Protein AF-A0A2A2Q620-F1 (afdb_monomer_lite)

Structure (mmCIF, N/CA/C/O backbone):
data_AF-A0A2A2Q620-F1
#
_entry.id   AF-A0A2A2Q620-F1
#
loop_
_atom_site.group_PDB
_atom_site.id
_atom_site.type_symbol
_atom_site.label_atom_id
_atom_site.label_alt_id
_atom_site.label_comp_id
_atom_site.label_asym_id
_atom_site.label_entity_id
_atom_site.label_seq_id
_atom_site.pdbx_PDB_ins_code
_atom_site.Cartn_x
_atom_site.Cartn_y
_atom_site.Cartn_z
_atom_site.occupancy
_atom_site.B_iso_or_equiv
_atom_site.auth_seq_id
_atom_site.auth_comp_id
_atom_site.auth_asym_id
_atom_site.auth_atom_id
_atom_site.pdbx_PDB_model_num
ATOM 1 N N . MET A 1 1 ? 96.507 -43.128 16.486 1.00 41.19 1 MET A N 1
ATOM 2 C CA . MET A 1 1 ? 95.882 -42.501 15.300 1.00 41.19 1 MET A CA 1
ATOM 3 C C . MET A 1 1 ? 94.925 -41.428 15.785 1.00 41.19 1 MET A C 1
ATOM 5 O O . MET A 1 1 ? 94.194 -41.669 16.733 1.00 41.19 1 MET A O 1
ATOM 9 N N . ARG A 1 2 ? 95.041 -40.225 15.224 1.00 40.12 2 ARG A N 1
ATOM 10 C CA . ARG A 1 2 ? 94.436 -38.972 15.691 1.00 40.12 2 ARG A CA 1
ATOM 11 C C . ARG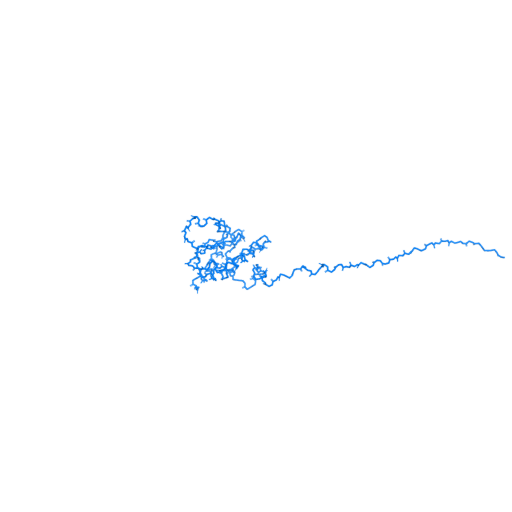 A 1 2 ? 93.235 -38.658 14.799 1.00 40.12 2 ARG A C 1
ATOM 13 O O . ARG A 1 2 ? 93.417 -38.618 13.591 1.00 40.12 2 ARG A O 1
ATOM 20 N N . PHE A 1 3 ? 92.067 -38.401 15.378 1.00 39.31 3 PHE A N 1
ATOM 21 C CA . PHE A 1 3 ? 90.939 -37.775 14.681 1.00 39.31 3 PHE A CA 1
ATOM 22 C C . PHE A 1 3 ? 90.309 -36.709 15.585 1.00 39.31 3 PHE A C 1
ATOM 24 O O . PHE A 1 3 ? 89.979 -37.022 16.730 1.00 39.31 3 PHE A O 1
ATOM 31 N N . PRO A 1 4 ? 90.179 -35.456 15.115 1.00 54.50 4 PRO A N 1
ATOM 32 C CA . PRO A 1 4 ? 89.470 -34.399 15.823 1.00 54.50 4 PRO A CA 1
ATOM 33 C C . PRO A 1 4 ? 88.161 -33.975 15.123 1.00 54.50 4 PRO A C 1
ATOM 35 O O . PRO A 1 4 ? 88.021 -34.172 13.921 1.00 54.50 4 PRO A O 1
ATOM 38 N N . LEU A 1 5 ? 87.321 -33.268 15.904 1.00 43.94 5 LEU A N 1
ATOM 39 C CA . LEU A 1 5 ? 86.307 -32.256 15.522 1.00 43.94 5 LEU A CA 1
ATOM 40 C C . LEU A 1 5 ? 85.113 -32.719 14.653 1.00 43.94 5 LEU A C 1
ATOM 42 O O . LEU A 1 5 ? 85.235 -33.613 13.838 1.00 43.94 5 LEU A O 1
ATOM 46 N N . CYS A 1 6 ? 83.928 -32.104 14.635 1.00 39.78 6 CYS A N 1
ATOM 47 C CA . CYS A 1 6 ? 83.155 -31.158 15.454 1.00 39.78 6 CYS A CA 1
ATOM 48 C C . CYS A 1 6 ? 81.814 -31.011 14.697 1.00 39.78 6 CYS A C 1
ATOM 50 O O . CYS A 1 6 ? 81.850 -30.978 13.472 1.00 39.78 6 CYS A O 1
ATOM 52 N N . TYR A 1 7 ? 80.670 -30.875 15.375 1.00 37.22 7 TYR A N 1
ATOM 53 C CA . TYR A 1 7 ? 79.741 -29.729 15.256 1.00 37.22 7 TYR A CA 1
ATOM 54 C C . TYR A 1 7 ? 78.408 -30.014 15.968 1.00 37.22 7 TYR A C 1
ATOM 56 O O . TYR A 1 7 ? 77.799 -31.069 15.820 1.00 37.22 7 TYR A O 1
ATOM 64 N N . ARG A 1 8 ? 77.970 -29.028 16.755 1.00 50.03 8 ARG A N 1
ATOM 65 C CA . ARG A 1 8 ? 76.681 -28.957 17.456 1.00 50.03 8 ARG A CA 1
ATOM 66 C C . ARG A 1 8 ? 75.646 -28.353 16.506 1.00 50.03 8 ARG A C 1
ATOM 68 O O . ARG A 1 8 ? 75.952 -27.314 15.931 1.00 50.03 8 ARG A O 1
ATOM 75 N N . VAL A 1 9 ? 74.423 -28.888 16.451 1.00 43.22 9 VAL A N 1
ATOM 76 C CA . VAL A 1 9 ? 73.217 -28.107 16.113 1.00 43.22 9 VAL A CA 1
ATOM 77 C C . VAL A 1 9 ? 72.037 -28.599 16.956 1.00 43.22 9 VAL A C 1
ATOM 79 O O . VAL A 1 9 ? 71.775 -29.792 17.070 1.00 43.22 9 VAL A O 1
ATOM 82 N N . LEU A 1 10 ? 71.382 -27.626 17.582 1.00 38.97 10 LEU A N 1
ATOM 83 C CA . LEU A 1 10 ? 70.207 -27.688 18.443 1.00 38.97 10 LEU A CA 1
ATOM 84 C C . LEU A 1 10 ? 68.944 -27.848 17.571 1.00 38.97 10 LEU A C 1
ATOM 86 O O . LEU A 1 10 ? 68.775 -27.072 16.634 1.00 38.97 10 LEU A O 1
ATOM 90 N N . ALA A 1 11 ? 68.049 -28.792 17.875 1.00 40.44 11 ALA A N 1
ATOM 91 C CA . ALA A 1 11 ? 66.739 -28.892 17.222 1.00 40.44 11 ALA A CA 1
ATOM 92 C C . ALA A 1 11 ? 65.625 -28.540 18.219 1.00 40.44 11 ALA A C 1
ATOM 94 O O . ALA A 1 11 ? 65.520 -29.135 19.291 1.00 40.44 11 ALA A O 1
ATOM 95 N N . ALA A 1 12 ? 64.841 -27.524 17.857 1.00 40.66 12 ALA A N 1
ATOM 96 C CA . ALA A 1 12 ? 63.747 -26.956 18.629 1.00 40.66 12 ALA A CA 1
ATOM 97 C C . ALA A 1 12 ? 62.457 -27.785 18.508 1.00 40.66 12 ALA A C 1
ATOM 99 O O . ALA A 1 12 ? 62.148 -28.349 17.460 1.00 40.66 12 ALA A O 1
ATOM 100 N N . VAL A 1 13 ? 61.699 -27.810 19.603 1.00 40.38 13 VAL A N 1
ATOM 101 C CA . VAL A 1 13 ? 60.378 -28.430 19.745 1.00 40.38 13 VAL A CA 1
ATOM 102 C C . VAL A 1 13 ? 59.319 -27.521 19.114 1.00 40.38 13 VAL A C 1
ATOM 104 O O . VAL A 1 13 ? 59.209 -26.359 19.499 1.00 40.38 13 VAL A O 1
ATOM 107 N N . VAL A 1 14 ? 58.504 -28.046 18.196 1.00 42.50 14 VAL A N 1
ATOM 108 C CA . VAL A 1 14 ? 57.271 -27.386 17.734 1.00 42.50 14 VAL A CA 1
ATOM 109 C C . VAL A 1 14 ? 56.082 -28.156 18.296 1.00 42.50 14 VAL A C 1
ATOM 111 O O . VAL A 1 14 ? 55.836 -29.301 17.927 1.00 42.50 14 VAL A O 1
ATOM 114 N N . SER A 1 15 ? 55.370 -27.520 19.226 1.00 40.56 15 SER A N 1
ATOM 115 C CA . SER A 1 15 ? 54.121 -28.010 19.807 1.00 40.56 15 SER A CA 1
ATOM 116 C C . SER A 1 15 ? 52.951 -27.649 18.887 1.00 40.56 15 SER A C 1
ATOM 118 O O . SER A 1 15 ? 52.798 -26.488 18.505 1.00 40.56 15 SER A O 1
ATOM 120 N N . ALA A 1 16 ? 52.137 -28.636 18.514 1.00 45.44 16 ALA A N 1
ATOM 121 C CA . ALA A 1 16 ? 50.938 -28.442 17.708 1.00 45.44 16 ALA A CA 1
ATOM 122 C C . ALA A 1 16 ? 49.789 -27.930 18.593 1.00 45.44 16 ALA A C 1
ATOM 124 O O . ALA A 1 16 ? 49.224 -28.678 19.389 1.00 45.44 16 ALA A O 1
ATOM 125 N N . ALA A 1 17 ? 49.433 -26.653 18.452 1.00 44.81 17 ALA A N 1
ATOM 126 C CA . ALA A 1 17 ? 48.208 -26.104 19.022 1.00 44.81 17 ALA A CA 1
ATOM 127 C C . ALA A 1 17 ? 47.030 -26.424 18.088 1.00 44.81 17 ALA A C 1
ATOM 129 O O . ALA A 1 17 ? 46.954 -25.920 16.967 1.00 44.81 17 ALA A O 1
ATOM 130 N N . ALA A 1 18 ? 46.114 -27.275 18.549 1.00 46.22 18 ALA A N 1
ATOM 131 C CA . ALA A 1 18 ? 44.837 -27.508 17.891 1.00 46.22 18 ALA A CA 1
ATOM 132 C C . ALA A 1 18 ? 43.989 -26.226 17.957 1.00 46.22 18 ALA A C 1
ATOM 134 O O . ALA A 1 18 ? 43.593 -25.780 19.034 1.00 46.22 18 ALA A O 1
ATOM 135 N N . PHE A 1 19 ? 43.723 -25.624 16.799 1.00 44.28 19 PHE A N 1
ATOM 136 C CA . PHE A 1 19 ? 42.745 -24.551 16.659 1.00 44.28 19 PHE A CA 1
ATOM 137 C C . PHE A 1 19 ? 41.343 -25.136 16.876 1.00 44.28 19 PHE A C 1
ATOM 139 O O . PHE A 1 19 ? 40.822 -25.860 16.028 1.00 44.28 19 PHE A O 1
ATOM 146 N N . ASN A 1 20 ? 40.729 -24.825 18.017 1.00 38.69 20 ASN A N 1
ATOM 147 C CA . ASN A 1 20 ? 39.300 -25.033 18.226 1.00 38.69 20 ASN A CA 1
ATOM 148 C C . ASN A 1 20 ? 38.541 -24.060 17.315 1.00 38.69 20 ASN A C 1
ATOM 150 O O . ASN A 1 20 ? 38.455 -22.869 17.602 1.00 38.69 20 ASN A O 1
ATOM 154 N N . PHE A 1 21 ? 38.035 -24.562 16.189 1.00 43.56 21 PHE A N 1
ATOM 155 C CA . PHE A 1 21 ? 37.166 -23.804 15.297 1.00 43.56 21 PHE A CA 1
ATOM 156 C C . PHE A 1 21 ? 35.779 -23.718 15.945 1.00 43.56 21 PHE A C 1
ATOM 158 O O . PHE A 1 21 ? 35.039 -24.701 16.000 1.00 43.56 21 PHE A O 1
ATOM 165 N N . SER A 1 22 ? 35.473 -22.553 16.507 1.00 47.22 22 SER A N 1
ATOM 166 C CA . SER A 1 22 ? 34.224 -22.225 17.188 1.00 47.22 22 SER A CA 1
ATOM 167 C C . SER A 1 22 ? 33.002 -22.604 16.344 1.00 47.22 22 SER A C 1
ATOM 169 O O . SER A 1 22 ? 32.889 -22.239 15.174 1.00 47.22 22 SER A O 1
ATOM 171 N N . SER A 1 23 ? 32.045 -23.298 16.956 1.00 48.38 23 SER A N 1
ATOM 172 C CA . SER A 1 23 ? 30.754 -23.717 16.389 1.00 48.38 23 SER A CA 1
ATOM 173 C C . SER A 1 23 ? 29.763 -22.563 16.141 1.00 48.38 23 SER A C 1
ATOM 175 O O . SER A 1 23 ? 28.567 -22.791 15.967 1.00 48.38 23 SER A O 1
ATOM 177 N N . GLU A 1 24 ? 30.236 -21.320 16.073 1.00 46.75 24 GLU A N 1
ATOM 178 C CA . GLU A 1 24 ? 29.400 -20.116 15.967 1.00 46.75 24 GLU A CA 1
ATOM 179 C C . GLU A 1 24 ? 28.986 -19.771 14.523 1.00 46.75 24 GLU A C 1
ATOM 181 O O . GLU A 1 24 ? 28.164 -18.889 14.298 1.00 46.75 24 GLU A O 1
ATOM 186 N N . LEU A 1 25 ? 29.462 -20.518 13.522 1.00 44.41 25 LEU A N 1
ATOM 187 C CA . LEU A 1 25 ? 29.195 -20.259 12.098 1.00 44.41 25 LEU A CA 1
ATOM 188 C C . LEU A 1 25 ? 27.922 -20.921 11.528 1.00 44.41 25 LEU A C 1
ATOM 190 O O . LEU A 1 25 ? 27.755 -20.980 10.312 1.00 44.41 25 LEU A O 1
ATOM 194 N N . ARG A 1 26 ? 27.001 -21.423 12.365 1.00 45.94 26 ARG A N 1
ATOM 195 C CA . ARG A 1 26 ? 25.749 -22.070 11.895 1.00 45.94 26 ARG A CA 1
ATOM 196 C C . ARG A 1 26 ? 24.439 -21.464 12.403 1.00 45.94 26 ARG A C 1
ATOM 198 O O . ARG A 1 26 ? 23.379 -21.997 12.087 1.00 45.94 26 ARG A O 1
ATOM 205 N N . ALA A 1 27 ? 24.483 -20.355 13.138 1.00 40.44 27 ALA A N 1
ATOM 206 C CA . ALA A 1 27 ? 23.277 -19.685 13.640 1.00 40.44 27 ALA A CA 1
ATOM 207 C C . ALA A 1 27 ? 22.811 -18.498 12.776 1.00 40.44 27 ALA A C 1
ATOM 209 O O . ALA A 1 27 ? 21.861 -17.811 13.142 1.00 40.44 27 ALA A O 1
ATOM 210 N N . ALA A 1 28 ? 23.448 -18.254 11.629 1.00 47.31 28 ALA A N 1
ATOM 211 C CA . ALA A 1 28 ? 22.929 -17.314 10.650 1.00 47.31 28 ALA A CA 1
ATOM 212 C C . ALA A 1 28 ? 21.893 -18.018 9.755 1.00 47.31 28 ALA A C 1
ATOM 214 O O . ALA A 1 28 ? 22.213 -18.932 8.999 1.00 47.31 28 ALA A O 1
ATOM 215 N N . ASP A 1 29 ? 20.660 -17.521 9.841 1.00 48.72 29 ASP A N 1
ATOM 216 C CA . ASP A 1 29 ? 19.744 -17.388 8.705 1.00 48.72 29 ASP A CA 1
ATOM 217 C C . ASP A 1 29 ? 18.727 -18.503 8.399 1.00 48.72 29 ASP A C 1
ATOM 219 O O . ASP A 1 29 ? 18.403 -18.793 7.250 1.00 48.72 29 ASP A O 1
ATOM 223 N N . ARG A 1 30 ? 18.100 -19.081 9.431 1.00 50.56 30 ARG A N 1
ATOM 224 C CA . ARG A 1 30 ? 16.741 -19.627 9.257 1.00 50.56 30 ARG A CA 1
ATOM 225 C C . ARG A 1 30 ? 15.733 -18.681 9.885 1.00 50.56 30 ARG A C 1
ATOM 227 O O . ARG A 1 30 ? 15.461 -18.764 11.082 1.00 50.56 30 ARG A O 1
ATOM 234 N N . ALA A 1 31 ? 15.172 -17.787 9.072 1.00 56.81 31 ALA A N 1
ATOM 235 C CA . ALA A 1 31 ? 13.970 -17.057 9.451 1.00 56.81 31 ALA A CA 1
ATOM 236 C C . ALA A 1 31 ? 12.907 -18.058 9.934 1.00 56.81 31 ALA A C 1
ATOM 238 O O . ALA A 1 31 ? 12.683 -19.099 9.312 1.00 56.81 31 ALA A O 1
ATOM 239 N N . THR A 1 32 ? 12.258 -17.766 11.061 1.00 62.75 32 THR A N 1
ATOM 240 C CA . THR A 1 32 ? 11.151 -18.601 11.536 1.00 62.75 32 THR A CA 1
ATOM 241 C C . THR A 1 32 ? 10.026 -18.602 10.490 1.00 62.75 32 THR A C 1
ATOM 243 O O . THR A 1 32 ? 9.848 -17.597 9.795 1.00 62.75 32 THR A O 1
ATOM 246 N N . PRO A 1 33 ? 9.214 -19.671 10.376 1.00 67.62 33 PRO A N 1
ATOM 247 C CA . PRO A 1 33 ? 8.112 -19.717 9.408 1.00 67.62 33 PRO A CA 1
ATOM 248 C C . PRO A 1 33 ? 7.163 -18.508 9.508 1.00 67.62 33 PRO A C 1
ATOM 250 O O . PRO A 1 33 ? 6.680 -17.997 8.500 1.00 67.62 33 PRO A O 1
ATOM 253 N N . ALA A 1 34 ? 6.956 -17.992 10.724 1.00 65.62 34 ALA A N 1
ATOM 254 C CA . ALA A 1 34 ? 6.166 -16.789 10.973 1.00 65.62 34 ALA A CA 1
ATOM 255 C C . ALA A 1 34 ? 6.825 -15.501 10.438 1.00 65.62 34 ALA A C 1
ATOM 257 O O . ALA A 1 34 ? 6.126 -14.619 9.945 1.00 65.62 34 ALA A O 1
ATOM 258 N N . ALA A 1 35 ? 8.156 -15.382 10.505 1.00 67.75 35 ALA A N 1
ATOM 259 C CA . ALA A 1 35 ? 8.882 -14.254 9.924 1.00 67.75 35 ALA A CA 1
ATOM 260 C C . ALA A 1 35 ? 8.914 -14.327 8.389 1.00 67.75 35 ALA A C 1
ATOM 262 O O . ALA A 1 35 ? 8.763 -13.297 7.733 1.00 67.75 35 ALA A O 1
ATOM 263 N N . ALA A 1 36 ? 9.038 -15.536 7.833 1.00 79.69 36 ALA A N 1
ATOM 264 C CA . ALA A 1 36 ? 9.038 -15.774 6.392 1.00 79.69 36 ALA A CA 1
ATOM 265 C C . ALA A 1 36 ? 7.697 -15.411 5.729 1.00 79.69 36 ALA A C 1
ATOM 267 O O . ALA A 1 36 ? 7.694 -14.909 4.610 1.00 79.69 36 ALA A O 1
ATOM 268 N N . ARG A 1 37 ? 6.565 -15.584 6.430 1.00 88.62 37 ARG A N 1
ATOM 269 C CA . ARG A 1 37 ? 5.223 -15.252 5.909 1.00 88.62 37 ARG A CA 1
ATOM 270 C C . ARG A 1 37 ? 5.098 -13.812 5.399 1.00 88.62 37 ARG A C 1
ATOM 272 O O . ARG A 1 37 ? 4.398 -13.565 4.424 1.00 88.62 37 ARG A O 1
ATOM 279 N N . PHE A 1 38 ? 5.734 -12.861 6.080 1.00 94.38 38 PHE A N 1
ATOM 280 C CA . PHE A 1 38 ? 5.607 -11.436 5.758 1.00 94.38 38 PHE A CA 1
ATOM 281 C C . PHE A 1 38 ? 6.777 -10.888 4.944 1.00 94.38 38 PHE A C 1
ATOM 283 O O . PHE A 1 38 ? 6.764 -9.703 4.606 1.00 94.38 38 PHE A O 1
ATOM 290 N N . ALA A 1 39 ? 7.763 -11.730 4.628 1.00 95.19 39 ALA A N 1
ATOM 291 C CA . ALA A 1 39 ? 8.880 -11.353 3.781 1.00 95.19 39 ALA A CA 1
ATOM 292 C C . ALA A 1 39 ? 8.393 -11.026 2.362 1.00 95.19 39 ALA A C 1
ATOM 294 O O . ALA A 1 39 ? 7.434 -11.614 1.856 1.00 95.19 39 ALA A O 1
ATOM 295 N N . LEU A 1 40 ? 9.062 -10.072 1.716 1.00 95.00 40 LEU A N 1
ATOM 296 C CA . LEU A 1 40 ? 8.850 -9.824 0.297 1.00 95.00 40 LEU A CA 1
ATOM 297 C C . LEU A 1 40 ? 9.385 -11.031 -0.503 1.00 95.00 40 LEU A C 1
ATOM 299 O O . LEU A 1 40 ? 10.490 -11.491 -0.208 1.00 95.00 40 LEU A O 1
ATOM 303 N N . PRO A 1 41 ? 8.655 -11.552 -1.505 1.00 93.81 41 PRO A N 1
ATOM 304 C CA . PRO A 1 41 ? 9.146 -12.669 -2.304 1.00 93.81 41 PRO A CA 1
ATOM 305 C C . PRO A 1 41 ? 10.453 -12.333 -3.041 1.00 93.81 41 PRO A C 1
ATOM 307 O O . PRO A 1 41 ? 10.587 -11.281 -3.680 1.00 93.81 41 PRO A O 1
ATOM 310 N N . ALA A 1 42 ? 11.413 -13.259 -2.968 1.00 93.00 42 ALA A N 1
ATOM 311 C CA . ALA A 1 42 ? 12.757 -13.075 -3.515 1.00 93.00 42 ALA A CA 1
ATOM 312 C C . ALA A 1 42 ? 12.768 -12.924 -5.045 1.00 93.00 42 ALA A C 1
ATOM 314 O O . ALA A 1 42 ? 13.592 -12.189 -5.584 1.00 93.00 42 ALA A O 1
ATOM 315 N N . THR A 1 43 ? 11.836 -13.581 -5.738 1.00 94.00 43 THR A N 1
ATOM 316 C CA . THR A 1 43 ? 11.703 -13.549 -7.198 1.00 94.00 43 THR A CA 1
ATOM 317 C C . THR A 1 43 ? 10.307 -13.091 -7.610 1.00 94.00 43 THR A C 1
ATOM 319 O O . THR A 1 43 ? 9.391 -13.007 -6.792 1.00 94.00 43 THR A O 1
ATOM 322 N N . ASP A 1 44 ? 10.157 -12.760 -8.891 1.00 94.75 44 ASP A N 1
ATOM 323 C CA . ASP A 1 44 ? 8.876 -12.390 -9.505 1.00 94.75 44 ASP A CA 1
ATOM 324 C C . ASP A 1 44 ? 8.009 -13.604 -9.874 1.00 94.75 44 ASP A C 1
ATOM 326 O O . ASP A 1 44 ? 6.878 -13.443 -10.338 1.00 94.75 44 ASP A O 1
ATOM 330 N N . GLU A 1 45 ? 8.539 -14.814 -9.701 1.00 94.00 45 GLU A N 1
ATOM 331 C CA . GLU A 1 45 ? 7.907 -16.048 -10.149 1.00 94.00 45 GLU A CA 1
ATOM 332 C C . GLU A 1 45 ? 6.574 -16.281 -9.430 1.00 94.00 45 GLU A C 1
ATOM 334 O O . GLU A 1 45 ? 6.488 -16.257 -8.203 1.00 94.00 45 GLU A O 1
ATOM 339 N N . GLY A 1 46 ? 5.511 -16.472 -10.214 1.00 94.44 46 GLY A N 1
ATOM 340 C CA . GLY A 1 46 ? 4.158 -16.685 -9.699 1.00 94.44 46 GLY A CA 1
ATOM 341 C C . GLY A 1 46 ? 3.503 -15.455 -9.058 1.00 94.44 46 GLY A C 1
ATOM 342 O O . GLY A 1 46 ? 2.377 -15.565 -8.570 1.00 94.44 46 GLY A O 1
ATOM 343 N N . LEU A 1 47 ? 4.154 -14.285 -9.060 1.00 96.38 47 LEU A N 1
ATOM 344 C CA . LEU A 1 47 ? 3.579 -13.072 -8.482 1.00 96.38 47 LEU A CA 1
ATOM 345 C C . LEU A 1 47 ? 2.593 -12.386 -9.437 1.00 96.38 47 LEU A C 1
ATOM 347 O O . LEU A 1 47 ? 2.876 -12.269 -10.631 1.00 96.38 47 LEU A O 1
ATOM 351 N N . PRO A 1 48 ? 1.460 -11.868 -8.925 1.00 96.94 48 PRO A N 1
ATOM 352 C CA . PRO A 1 48 ? 0.489 -11.156 -9.741 1.00 96.94 48 PRO A CA 1
ATOM 353 C C . PRO A 1 48 ? 1.038 -9.817 -10.250 1.00 96.94 48 PRO A C 1
ATOM 355 O O . PRO A 1 48 ? 1.945 -9.217 -9.666 1.00 96.94 48 PRO A O 1
ATOM 358 N N . GLY A 1 49 ? 0.410 -9.317 -11.314 1.00 97.44 49 GLY A N 1
ATOM 359 C CA . GLY A 1 49 ? 0.735 -8.020 -11.900 1.00 97.44 49 GLY A CA 1
ATOM 360 C C . GLY A 1 49 ? 2.071 -7.994 -12.640 1.00 97.44 49 GLY A C 1
ATOM 361 O O . GLY A 1 49 ? 2.772 -8.998 -12.755 1.00 97.44 49 GLY A O 1
ATOM 362 N N . ALA A 1 50 ? 2.408 -6.819 -13.159 1.00 97.94 50 ALA A N 1
ATOM 363 C CA . ALA A 1 50 ? 3.625 -6.571 -13.927 1.00 97.94 50 ALA A CA 1
ATOM 364 C C . ALA A 1 50 ? 4.369 -5.337 -13.402 1.00 97.94 50 ALA A C 1
ATOM 366 O O . ALA A 1 50 ? 3.826 -4.564 -12.615 1.00 97.94 50 ALA A O 1
ATOM 367 N N . GLY A 1 51 ? 5.612 -5.143 -13.836 1.00 96.88 51 GLY A N 1
ATOM 368 C CA . GLY A 1 51 ? 6.418 -3.999 -13.419 1.00 96.88 51 GLY A CA 1
ATOM 369 C C . GLY A 1 51 ? 7.119 -4.192 -12.070 1.00 96.88 51 GLY A C 1
ATOM 370 O O . GLY A 1 51 ? 7.234 -5.320 -11.578 1.00 96.88 51 GLY A O 1
ATOM 371 N N . PRO A 1 52 ? 7.641 -3.105 -11.490 1.00 97.06 52 PRO A N 1
ATOM 372 C CA . PRO A 1 52 ? 8.651 -3.172 -10.450 1.00 97.06 52 PRO A CA 1
ATOM 373 C C . PRO A 1 52 ? 8.093 -3.576 -9.085 1.00 97.06 52 PRO A C 1
ATOM 375 O O . PRO A 1 52 ? 6.987 -3.209 -8.678 1.00 97.06 52 PRO A O 1
ATOM 378 N N . LEU A 1 53 ? 8.937 -4.290 -8.346 1.00 96.56 53 LEU A N 1
ATOM 379 C CA . LEU A 1 53 ? 8.845 -4.495 -6.906 1.00 96.56 53 LEU A CA 1
ATOM 380 C C . LEU A 1 53 ? 10.155 -4.005 -6.308 1.00 96.56 53 LEU A C 1
ATOM 382 O O . LEU A 1 53 ? 11.218 -4.526 -6.653 1.00 96.56 53 LEU A O 1
ATOM 386 N N . ARG A 1 54 ? 10.093 -3.023 -5.407 1.00 96.00 54 ARG A N 1
ATOM 387 C CA . ARG A 1 54 ? 11.297 -2.568 -4.712 1.00 96.00 54 ARG A CA 1
ATOM 388 C C . ARG A 1 54 ? 11.864 -3.714 -3.886 1.00 96.00 54 ARG A C 1
ATOM 390 O O . ARG A 1 54 ? 11.146 -4.344 -3.122 1.00 96.00 54 ARG A O 1
ATOM 397 N N . ARG A 1 55 ? 13.162 -3.980 -4.024 1.00 95.88 55 ARG A N 1
ATOM 398 C CA . ARG A 1 55 ? 13.879 -5.006 -3.242 1.00 95.88 55 ARG A CA 1
ATOM 399 C C . ARG A 1 55 ? 15.058 -4.442 -2.458 1.00 95.88 55 ARG A C 1
ATOM 401 O O . ARG A 1 55 ? 15.913 -5.186 -1.998 1.00 95.88 55 ARG A O 1
ATOM 408 N N . TYR A 1 56 ? 15.097 -3.130 -2.259 1.00 97.25 56 TYR A N 1
ATOM 409 C CA . TYR A 1 56 ? 16.100 -2.516 -1.396 1.00 97.25 56 TYR A CA 1
ATOM 410 C C . TYR A 1 56 ? 15.971 -3.035 0.039 1.00 97.25 56 TYR A C 1
ATOM 412 O O . TYR A 1 56 ? 14.857 -3.210 0.537 1.00 97.25 56 TYR A O 1
ATOM 420 N N . ASP A 1 57 ? 17.094 -3.228 0.730 1.00 97.75 57 ASP A N 1
ATOM 421 C CA . ASP A 1 57 ? 17.113 -3.781 2.093 1.00 97.75 57 ASP A CA 1
ATOM 422 C C . ASP A 1 57 ? 16.209 -3.011 3.059 1.00 97.75 57 ASP A C 1
ATOM 424 O O . ASP A 1 57 ? 15.483 -3.596 3.865 1.00 97.75 57 ASP A O 1
ATOM 428 N N . TRP A 1 58 ? 16.224 -1.678 2.972 1.00 97.81 58 TRP A N 1
ATOM 429 C CA . TRP A 1 58 ? 15.379 -0.826 3.807 1.00 97.81 58 TRP A CA 1
ATOM 430 C C . TRP A 1 58 ? 13.888 -1.072 3.548 1.00 97.81 58 TRP A C 1
ATOM 432 O O . TRP A 1 58 ? 13.100 -1.104 4.493 1.00 97.81 58 TRP A O 1
ATOM 442 N N . PHE A 1 59 ? 13.510 -1.291 2.288 1.00 98.31 59 PHE A N 1
ATOM 443 C CA . PHE A 1 59 ? 12.128 -1.508 1.892 1.00 98.31 59 PHE A CA 1
ATOM 444 C C . PHE A 1 59 ? 11.654 -2.890 2.326 1.00 98.31 59 PHE A C 1
ATOM 446 O O . PHE A 1 59 ? 10.599 -2.999 2.939 1.00 98.31 59 PHE A O 1
ATOM 453 N N . GLN A 1 60 ? 12.456 -3.935 2.106 1.00 97.88 60 GLN A N 1
ATOM 454 C CA . GLN A 1 60 ? 12.122 -5.295 2.542 1.00 97.88 60 GLN A CA 1
ATOM 455 C C . GLN A 1 60 ? 11.910 -5.375 4.063 1.00 97.88 60 GLN A C 1
ATOM 457 O O . GLN A 1 60 ? 10.971 -6.032 4.533 1.00 97.88 60 GLN A O 1
ATOM 462 N N . ARG A 1 61 ? 12.743 -4.665 4.842 1.00 97.81 61 ARG A N 1
ATOM 463 C CA . ARG A 1 61 ? 12.581 -4.546 6.299 1.00 97.81 61 ARG A CA 1
ATOM 464 C C . ARG A 1 61 ? 11.277 -3.840 6.668 1.00 97.81 61 ARG A C 1
ATOM 466 O O . ARG A 1 61 ? 10.487 -4.413 7.418 1.00 97.81 61 ARG A O 1
ATOM 473 N N . LEU A 1 62 ? 11.032 -2.652 6.108 1.00 98.31 62 LEU A N 1
ATOM 474 C CA . LEU A 1 62 ? 9.823 -1.865 6.374 1.00 98.31 62 LEU A CA 1
ATOM 475 C C . LEU A 1 62 ? 8.548 -2.623 5.986 1.00 98.31 62 LEU A C 1
ATOM 477 O O . LEU A 1 62 ? 7.592 -2.662 6.760 1.00 98.31 62 LEU A O 1
ATOM 481 N N . TRP A 1 63 ? 8.550 -3.245 4.806 1.00 98.31 63 TRP A N 1
ATOM 482 C CA . TRP A 1 63 ? 7.470 -4.084 4.298 1.00 98.31 63 TRP A CA 1
ATOM 483 C C . TRP A 1 63 ? 7.090 -5.151 5.316 1.00 98.31 63 TRP A C 1
ATOM 485 O O . TRP A 1 63 ? 5.957 -5.211 5.791 1.00 98.31 63 TRP A O 1
ATOM 495 N N . SER A 1 64 ? 8.077 -5.951 5.715 1.00 97.81 64 SER A N 1
ATOM 496 C CA . SER A 1 64 ? 7.876 -7.064 6.637 1.00 97.81 64 SER A CA 1
ATOM 497 C C . SER A 1 64 ? 7.421 -6.583 8.016 1.00 97.81 64 SER A C 1
ATOM 499 O O . SER A 1 64 ? 6.542 -7.187 8.628 1.00 97.81 64 SER A O 1
ATOM 501 N N . GLU A 1 65 ? 8.002 -5.493 8.521 1.00 97.31 65 GLU A N 1
ATOM 502 C CA . GLU A 1 65 ? 7.651 -4.907 9.815 1.00 97.31 65 GLU A CA 1
ATOM 503 C C . GLU A 1 65 ? 6.199 -4.420 9.856 1.00 97.31 65 GLU A C 1
ATOM 505 O O . GLU A 1 65 ? 5.445 -4.811 10.752 1.00 97.31 65 GLU A O 1
ATOM 510 N N . ARG A 1 66 ? 5.782 -3.625 8.863 1.00 97.88 66 ARG A N 1
ATOM 511 C CA . ARG A 1 66 ? 4.414 -3.095 8.762 1.00 97.88 66 ARG A CA 1
ATOM 512 C C . ARG A 1 66 ? 3.392 -4.225 8.713 1.00 97.88 66 ARG A C 1
ATOM 514 O O . ARG A 1 66 ? 2.442 -4.224 9.497 1.00 97.88 66 ARG A O 1
ATOM 521 N N . ARG A 1 67 ? 3.623 -5.215 7.845 1.00 97.94 67 ARG A N 1
ATOM 522 C CA . ARG A 1 67 ? 2.719 -6.359 7.669 1.00 97.94 67 ARG A CA 1
ATOM 523 C C . ARG A 1 67 ? 2.605 -7.211 8.932 1.00 97.94 67 ARG A C 1
ATOM 525 O O . ARG A 1 67 ? 1.492 -7.555 9.327 1.00 97.94 67 ARG A O 1
ATOM 532 N N . ARG A 1 68 ? 3.719 -7.460 9.633 1.00 97.12 68 ARG A N 1
ATOM 533 C CA . ARG A 1 68 ? 3.701 -8.120 10.953 1.00 97.12 68 ARG A CA 1
ATOM 534 C C . ARG A 1 68 ? 2.876 -7.340 11.973 1.00 97.12 68 ARG A C 1
ATOM 536 O O . ARG A 1 68 ? 2.042 -7.927 12.659 1.00 97.12 68 ARG A O 1
ATOM 543 N N . GLY A 1 69 ? 3.084 -6.026 12.056 1.00 96.50 69 GLY A N 1
ATOM 544 C CA . GLY A 1 69 ? 2.337 -5.164 12.972 1.00 96.50 69 GLY A CA 1
ATOM 545 C C . GLY A 1 69 ? 0.831 -5.187 12.701 1.00 96.50 69 GLY A C 1
ATOM 546 O O . GLY A 1 69 ? 0.036 -5.236 13.634 1.00 96.50 69 GLY A O 1
ATOM 547 N N . TRP A 1 70 ? 0.428 -5.206 11.429 1.00 97.44 70 TRP A N 1
ATOM 548 C CA . TRP A 1 70 ? -0.980 -5.287 11.036 1.00 97.44 70 TRP A CA 1
ATOM 549 C C . TRP A 1 70 ? -1.611 -6.646 11.308 1.00 97.44 70 TRP A C 1
ATOM 551 O O . TRP A 1 70 ? -2.743 -6.690 11.785 1.00 97.44 70 TRP A O 1
ATOM 561 N N . ALA A 1 71 ? -0.883 -7.736 11.071 1.00 96.75 71 ALA A N 1
ATOM 562 C CA . ALA A 1 71 ? -1.361 -9.078 11.384 1.00 96.75 71 ALA A CA 1
ATOM 563 C C . ALA A 1 71 ? -1.669 -9.243 12.881 1.00 96.75 71 ALA A C 1
ATOM 565 O O . ALA A 1 71 ? -2.681 -9.841 13.237 1.00 96.75 71 ALA A O 1
ATOM 566 N N . ALA A 1 72 ? -0.853 -8.644 13.756 1.00 95.69 72 ALA A N 1
ATOM 567 C CA . ALA A 1 72 ? -1.077 -8.654 15.203 1.00 95.69 72 ALA A CA 1
ATOM 568 C C . ALA A 1 72 ? -2.323 -7.867 15.647 1.00 95.69 72 ALA A C 1
ATOM 570 O O . ALA A 1 72 ? -2.782 -8.046 16.775 1.00 95.69 72 ALA A O 1
ATOM 571 N N . ARG A 1 73 ? -2.871 -7.003 14.780 1.00 95.31 73 ARG A N 1
ATOM 572 C CA . ARG A 1 73 ? -4.049 -6.179 15.077 1.00 95.31 73 ARG A CA 1
ATOM 573 C C . ARG A 1 73 ? -5.242 -6.405 14.143 1.00 95.31 73 ARG A C 1
ATOM 575 O O . ARG A 1 73 ? -6.090 -5.526 13.984 1.00 95.31 73 ARG A O 1
ATOM 582 N N . LEU A 1 74 ? -5.293 -7.565 13.487 1.00 96.00 74 LEU A N 1
ATOM 583 C CA . LEU A 1 74 ? -6.296 -7.870 12.465 1.00 96.00 74 LEU A CA 1
ATOM 584 C C . LEU A 1 74 ? -7.731 -7.733 12.996 1.00 96.00 74 LEU A C 1
ATOM 586 O O . LEU A 1 74 ? -8.561 -7.095 12.352 1.00 96.00 74 LEU A O 1
ATOM 590 N N . GLU A 1 75 ? -8.010 -8.259 14.191 1.00 96.81 75 GLU A N 1
ATOM 591 C CA . GLU A 1 75 ? -9.339 -8.152 14.808 1.00 96.81 75 GLU A CA 1
ATOM 592 C C . GLU A 1 75 ? -9.667 -6.719 15.241 1.00 96.81 75 GLU A C 1
ATOM 594 O O . GLU A 1 75 ? -10.788 -6.249 15.025 1.00 96.81 75 GLU A O 1
ATOM 599 N N . GLN A 1 76 ? -8.692 -5.977 15.782 1.00 96.88 76 GLN A N 1
ATOM 600 C CA . GLN A 1 76 ? -8.887 -4.564 16.111 1.00 96.88 76 GLN A CA 1
ATOM 601 C C . GLN A 1 76 ? -9.242 -3.753 14.864 1.00 96.88 76 GLN A C 1
ATOM 603 O O . GLN A 1 76 ? -10.098 -2.879 14.952 1.00 96.88 76 GLN A O 1
ATOM 608 N N . ASP A 1 77 ? -8.655 -4.062 13.708 1.00 97.44 77 ASP A N 1
ATOM 609 C CA . ASP A 1 77 ? -8.862 -3.327 12.456 1.00 97.44 77 ASP A CA 1
ATOM 610 C C . ASP A 1 77 ? -10.059 -3.842 11.624 1.00 97.44 77 ASP A C 1
ATOM 612 O O . ASP A 1 77 ? -10.427 -3.216 10.627 1.00 97.44 77 ASP A O 1
ATOM 616 N N . ARG A 1 78 ? -10.714 -4.942 12.024 1.00 98.25 78 ARG A N 1
ATOM 617 C CA . ARG A 1 78 ? -11.852 -5.529 11.293 1.00 98.25 78 ARG A CA 1
ATOM 618 C C . ARG A 1 78 ? -12.989 -4.518 11.093 1.00 98.25 78 ARG A C 1
ATOM 620 O O . ARG A 1 78 ? -13.391 -3.825 12.032 1.00 98.25 78 ARG A O 1
ATOM 627 N N . GLY A 1 79 ? -13.529 -4.433 9.878 1.00 98.00 79 GLY A N 1
ATOM 628 C CA . GLY A 1 79 ? -14.618 -3.522 9.518 1.00 98.00 79 GLY A CA 1
ATOM 629 C C . GLY A 1 79 ? -14.223 -2.043 9.448 1.00 98.00 79 GLY A C 1
ATOM 630 O O . GLY A 1 79 ? -15.104 -1.182 9.488 1.00 98.00 79 GLY A O 1
ATOM 631 N N . ALA A 1 80 ? -12.926 -1.725 9.399 1.00 97.69 80 ALA A N 1
ATOM 632 C CA . ALA A 1 80 ? -12.449 -0.355 9.237 1.00 97.69 80 ALA A CA 1
ATOM 633 C C . ALA A 1 80 ? -12.627 0.170 7.798 1.00 97.69 80 ALA A C 1
ATOM 635 O O . ALA A 1 80 ? -12.706 -0.596 6.835 1.00 97.69 80 ALA A O 1
ATOM 636 N N . LEU A 1 81 ? -12.633 1.498 7.653 1.00 97.69 81 LEU A N 1
ATOM 637 C CA . LEU A 1 81 ? -12.319 2.176 6.397 1.00 97.69 81 LEU A CA 1
ATOM 638 C C . LEU A 1 81 ? -10.802 2.090 6.177 1.00 97.69 81 LEU A C 1
ATOM 640 O O . LEU A 1 81 ? -10.022 2.643 6.962 1.00 97.69 81 LEU A O 1
ATOM 644 N N . VAL A 1 82 ? -10.372 1.372 5.142 1.00 98.38 82 VAL A N 1
ATOM 645 C CA . VAL A 1 82 ? -8.946 1.130 4.897 1.00 98.38 82 VAL A CA 1
ATOM 646 C C . VAL A 1 82 ? -8.359 2.230 4.027 1.00 98.38 82 VAL A C 1
ATOM 648 O O . VAL A 1 82 ? -8.862 2.513 2.947 1.00 98.38 82 VAL A O 1
ATOM 651 N N . TRP A 1 83 ? -7.249 2.803 4.476 1.00 98.38 83 TRP A N 1
ATOM 652 C CA . TRP A 1 83 ? -6.420 3.715 3.695 1.00 98.38 83 TRP A CA 1
ATOM 653 C C . TRP A 1 83 ? -5.231 2.936 3.141 1.00 98.38 83 TRP A C 1
ATOM 655 O O . TRP A 1 83 ? -4.321 2.587 3.890 1.00 98.38 83 TRP A O 1
ATOM 665 N N . LEU A 1 84 ? -5.255 2.623 1.849 1.00 98.81 84 LEU A N 1
ATOM 666 C CA . LEU A 1 84 ? -4.297 1.758 1.165 1.00 98.81 84 LEU A CA 1
ATOM 667 C C . LEU A 1 84 ? -3.405 2.576 0.228 1.00 98.81 84 LEU A C 1
ATOM 669 O O . LEU A 1 84 ? -3.910 3.352 -0.581 1.00 98.81 84 LEU A O 1
ATOM 673 N N . GLY A 1 85 ? -2.090 2.380 0.310 1.00 98.69 85 GLY A N 1
ATOM 674 C CA . GLY A 1 85 ? -1.172 3.094 -0.569 1.00 98.69 85 GLY A CA 1
ATOM 675 C C . GLY A 1 85 ? 0.296 2.989 -0.188 1.00 98.69 85 GLY A C 1
ATOM 676 O O . GLY A 1 85 ? 0.726 2.004 0.419 1.00 98.69 85 GLY A O 1
ATOM 677 N N . ASP A 1 86 ? 1.037 4.033 -0.540 1.00 98.81 86 ASP A N 1
ATOM 678 C CA . ASP A 1 86 ? 2.481 4.152 -0.343 1.00 98.81 86 ASP A CA 1
ATOM 679 C C . ASP A 1 86 ? 2.862 5.079 0.834 1.00 98.81 86 ASP A C 1
ATOM 681 O O . ASP A 1 86 ? 2.159 5.142 1.849 1.00 98.81 86 ASP A O 1
ATOM 685 N N . SER A 1 87 ? 3.999 5.780 0.725 1.00 98.56 87 SER A N 1
ATOM 686 C CA . SER A 1 87 ? 4.524 6.734 1.707 1.00 98.56 87 SER A CA 1
ATOM 687 C C . SER A 1 87 ? 3.558 7.877 1.983 1.00 98.56 87 SER A C 1
ATOM 689 O O . SER A 1 87 ? 3.465 8.308 3.134 1.00 98.56 87 SER A O 1
ATOM 691 N N . ILE A 1 88 ? 2.822 8.342 0.968 1.00 98.44 88 ILE A N 1
ATOM 692 C CA . ILE A 1 88 ? 1.857 9.431 1.121 1.00 98.44 88 ILE A CA 1
ATOM 693 C C . ILE A 1 88 ? 0.772 8.970 2.084 1.00 98.44 88 ILE A C 1
ATOM 695 O O . ILE A 1 88 ? 0.534 9.616 3.100 1.00 98.44 88 ILE A O 1
ATOM 699 N N . THR A 1 89 ? 0.182 7.800 1.831 1.00 98.38 89 THR A N 1
ATOM 700 C CA . THR A 1 89 ? -0.811 7.191 2.719 1.00 98.38 89 THR A CA 1
ATOM 701 C C . THR A 1 89 ? -0.220 6.868 4.087 1.00 98.38 89 THR A C 1
ATOM 703 O O . THR A 1 89 ? -0.853 7.157 5.101 1.00 98.38 89 THR A O 1
ATOM 706 N N . GLN A 1 90 ? 0.996 6.318 4.151 1.00 98.19 90 GLN A N 1
ATOM 707 C CA . GLN A 1 90 ? 1.667 5.989 5.411 1.00 98.19 90 GLN A CA 1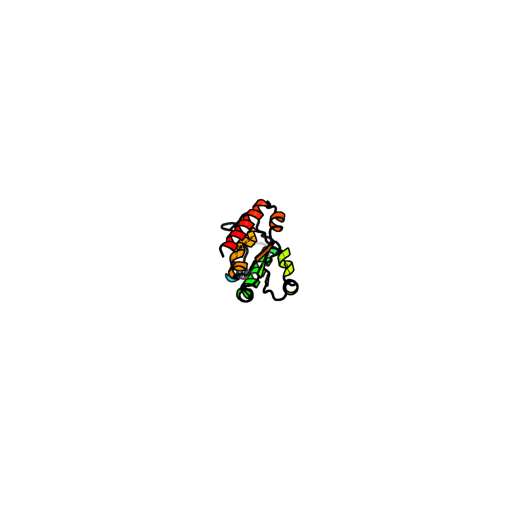
ATOM 708 C C . GLN A 1 90 ? 1.803 7.222 6.322 1.00 98.19 90 GLN A C 1
ATOM 710 O O . GLN A 1 90 ? 1.591 7.114 7.533 1.00 98.19 90 GLN A O 1
ATOM 715 N N . GLY A 1 91 ? 2.113 8.389 5.748 1.00 97.19 91 GLY A N 1
ATOM 716 C CA . GLY A 1 91 ? 2.285 9.653 6.471 1.00 97.19 91 GLY A CA 1
ATOM 717 C C . GLY A 1 91 ? 1.052 10.110 7.259 1.00 97.19 91 GLY A C 1
ATOM 718 O O . GLY A 1 91 ? 1.188 10.818 8.251 1.00 97.19 91 GLY A O 1
ATOM 719 N N . TRP A 1 92 ? -0.144 9.639 6.898 1.00 95.69 92 TRP A N 1
ATOM 720 C CA . TRP A 1 92 ? -1.388 9.964 7.603 1.00 95.69 9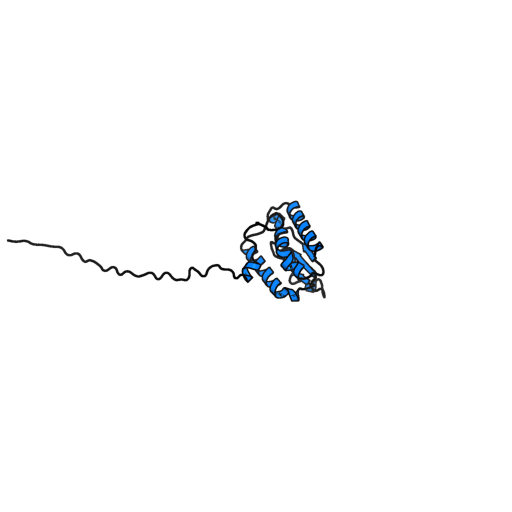2 TRP A CA 1
ATOM 721 C C . TRP A 1 92 ? -1.611 9.169 8.903 1.00 95.69 92 TRP A C 1
ATOM 723 O O . TRP A 1 92 ? -2.556 9.447 9.640 1.00 95.69 92 TRP A O 1
ATOM 733 N N . GLY A 1 93 ? -0.773 8.173 9.221 1.00 83.56 93 GLY A N 1
ATOM 734 C CA . GLY A 1 93 ? -1.003 7.208 10.310 1.00 83.56 93 GLY A CA 1
ATOM 735 C C . GLY A 1 93 ? -1.242 7.787 11.716 1.00 83.56 93 GLY A C 1
ATOM 736 O O . GLY A 1 93 ? -1.802 7.082 12.551 1.00 83.56 93 GLY A O 1
ATOM 737 N N . GLY A 1 94 ? -0.869 9.044 11.976 1.00 82.94 94 GLY A N 1
ATOM 738 C CA . GLY A 1 94 ? -1.118 9.743 13.247 1.00 82.94 94 GLY A CA 1
ATOM 739 C C . GLY A 1 94 ? -2.202 10.826 13.198 1.00 82.94 94 GLY A C 1
ATOM 740 O O . GLY A 1 94 ? -2.615 11.317 14.243 1.00 82.94 94 GLY A O 1
ATOM 741 N N . THR A 1 95 ? -2.677 11.208 12.011 1.00 90.81 95 THR A N 1
ATOM 742 C CA . THR A 1 95 ? -3.586 12.354 11.826 1.00 90.81 95 THR A CA 1
ATOM 743 C C . THR A 1 95 ? -4.985 11.947 11.378 1.00 90.81 95 THR A C 1
ATOM 745 O O . THR A 1 95 ? -5.919 12.729 11.542 1.00 90.81 95 THR A O 1
ATOM 748 N N . LEU A 1 96 ? -5.166 10.718 10.874 1.00 90.50 96 LEU A N 1
ATOM 749 C CA . LEU A 1 96 ? -6.465 10.232 10.393 1.00 90.50 96 LEU A CA 1
ATOM 750 C C . LEU A 1 96 ? -7.582 10.400 11.426 1.00 90.50 96 LEU A C 1
ATOM 752 O O . LEU A 1 96 ? -8.638 10.916 11.084 1.00 90.50 96 LEU A O 1
ATOM 756 N N . ALA A 1 97 ? -7.347 10.024 12.686 1.00 88.94 97 ALA A N 1
ATOM 757 C CA . ALA A 1 97 ? -8.365 10.111 13.735 1.00 88.94 97 ALA A CA 1
ATOM 758 C C . ALA A 1 97 ? -8.851 11.551 13.985 1.00 88.94 97 ALA A C 1
ATOM 760 O O . ALA A 1 97 ? -10.026 11.755 14.275 1.00 88.94 97 ALA A O 1
ATOM 761 N N . ALA A 1 98 ? -7.962 12.541 13.844 1.00 91.25 98 ALA A N 1
ATOM 762 C CA . ALA A 1 98 ? -8.314 13.952 13.966 1.00 91.25 98 ALA A CA 1
ATOM 763 C C . ALA A 1 98 ? -9.033 14.474 12.711 1.00 91.25 98 ALA A C 1
ATOM 765 O O . ALA A 1 98 ? -9.963 15.266 12.823 1.00 91.25 98 ALA A O 1
ATOM 766 N N . ALA A 1 99 ? -8.625 14.015 11.523 1.00 91.56 99 ALA A N 1
ATOM 767 C CA . ALA A 1 99 ? -9.229 14.418 10.254 1.00 91.56 99 ALA A CA 1
ATOM 768 C C . ALA A 1 99 ? -10.634 13.824 10.037 1.00 91.56 99 ALA A C 1
ATOM 770 O O . ALA A 1 99 ? -11.481 14.469 9.425 1.00 91.56 99 ALA A O 1
ATOM 771 N N . PHE A 1 100 ? -10.892 12.616 10.547 1.00 91.56 100 PHE A N 1
ATOM 772 C CA . PHE A 1 100 ? -12.174 11.919 10.403 1.00 91.56 100 PHE A CA 1
ATOM 773 C C . PHE A 1 100 ? -12.650 11.371 11.761 1.00 91.56 100 PHE A C 1
ATOM 775 O O . PHE A 1 100 ? -12.561 10.164 12.025 1.00 91.56 100 PHE A O 1
ATOM 782 N N . PRO A 1 101 ? -13.146 12.247 12.652 1.00 93.56 101 PRO A N 1
ATOM 783 C CA . PRO A 1 101 ? -13.563 11.851 13.990 1.00 93.56 101 PRO A CA 1
ATOM 784 C C . PRO A 1 101 ? -14.708 10.830 13.946 1.00 93.56 101 PRO A C 1
ATOM 786 O O . PRO A 1 101 ? -15.634 10.932 13.145 1.00 93.56 101 PRO A O 1
ATOM 789 N N . GLY A 1 102 ? -14.639 9.825 14.822 1.00 93.94 102 GLY A N 1
ATOM 790 C CA . GLY A 1 102 ? -15.658 8.773 14.942 1.00 93.94 102 GLY A CA 1
ATOM 791 C C . GLY A 1 102 ? -15.606 7.684 13.863 1.00 93.94 102 GLY A C 1
ATOM 792 O O . GLY A 1 102 ? -16.351 6.707 13.952 1.00 93.94 102 GLY A O 1
ATOM 793 N N . VAL A 1 103 ? -14.717 7.792 12.872 1.00 94.75 103 VAL A N 1
ATOM 794 C CA . VAL A 1 103 ? -14.566 6.769 11.830 1.00 94.75 103 VAL A CA 1
ATOM 795 C C . VAL A 1 103 ? -13.488 5.765 12.236 1.00 94.75 103 VAL A C 1
ATOM 797 O O . VAL A 1 103 ? -12.335 6.115 12.483 1.00 94.75 103 VAL A O 1
ATOM 800 N N . LYS A 1 104 ? -13.843 4.477 12.273 1.00 95.56 104 LYS A N 1
ATOM 801 C CA . LYS A 1 104 ? -12.869 3.396 12.465 1.00 95.56 104 LYS A CA 1
ATOM 802 C C . LYS A 1 104 ? -12.025 3.256 11.200 1.00 95.56 104 LYS A C 1
ATOM 804 O O . LYS A 1 104 ? -12.541 2.838 10.164 1.00 95.56 104 LYS A O 1
ATOM 809 N N . MET A 1 105 ? -10.742 3.589 11.282 1.00 95.81 105 MET A N 1
ATOM 810 C CA . MET A 1 105 ? -9.828 3.596 10.138 1.00 95.81 105 MET A CA 1
ATOM 811 C C . MET A 1 105 ? -8.641 2.669 10.351 1.00 95.81 105 MET A C 1
ATOM 813 O O . MET A 1 105 ? -8.121 2.554 11.458 1.00 95.81 105 MET A O 1
ATOM 817 N N . ALA A 1 106 ? -8.177 2.061 9.262 1.00 97.12 106 ALA A N 1
ATOM 818 C CA . ALA A 1 106 ? -6.963 1.261 9.242 1.00 97.12 106 ALA A CA 1
ATOM 819 C C . ALA A 1 106 ? -6.021 1.794 8.159 1.00 97.12 106 ALA A C 1
ATOM 821 O O . ALA A 1 106 ? -6.299 1.688 6.966 1.00 97.12 106 ALA A O 1
ATOM 822 N N . ASN A 1 107 ? -4.887 2.360 8.571 1.00 98.19 107 ASN A N 1
ATOM 823 C CA . ASN A 1 107 ? -3.834 2.754 7.641 1.00 98.19 107 ASN A CA 1
ATOM 824 C C . ASN A 1 107 ? -3.032 1.513 7.209 1.00 98.19 107 ASN A C 1
ATOM 826 O O . ASN A 1 107 ? -2.537 0.758 8.056 1.00 98.19 107 ASN A O 1
ATOM 830 N N . ARG A 1 108 ? -2.955 1.308 5.894 1.00 98.50 108 ARG A N 1
ATOM 831 C CA . ARG A 1 108 ? -2.256 0.234 5.181 1.00 98.50 108 ARG A CA 1
ATOM 832 C C . ARG A 1 108 ? -1.278 0.798 4.141 1.00 98.50 108 ARG A C 1
ATOM 834 O O . ARG A 1 108 ? -1.056 0.172 3.104 1.00 98.50 108 ARG A O 1
ATOM 841 N N . GLY A 1 109 ? -0.711 1.975 4.412 1.00 98.56 109 GLY A N 1
ATOM 842 C CA . GLY A 1 109 ? 0.364 2.582 3.630 1.00 98.56 109 GLY A CA 1
ATOM 843 C C . GLY A 1 109 ? 1.740 1.992 3.956 1.00 98.56 109 GLY A C 1
ATOM 844 O O . GLY A 1 109 ? 2.048 1.793 5.135 1.00 98.56 109 GLY A O 1
ATOM 845 N N . ILE A 1 110 ? 2.567 1.734 2.938 1.00 98.81 110 ILE A N 1
ATOM 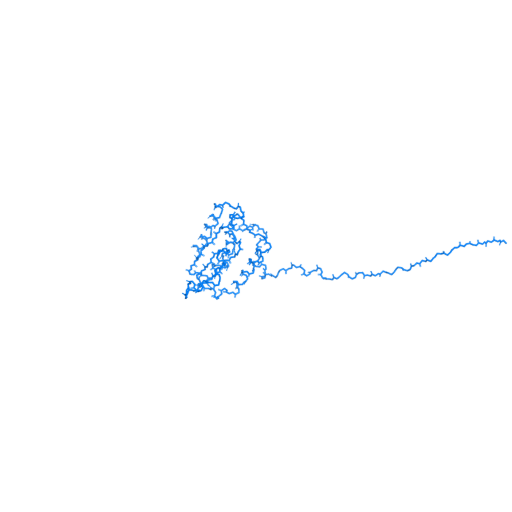846 C CA . ILE A 1 110 ? 3.983 1.352 3.098 1.00 98.81 110 ILE A CA 1
ATOM 847 C C . ILE A 1 110 ? 4.847 2.270 2.231 1.00 98.81 110 ILE A C 1
ATOM 849 O O . ILE A 1 110 ? 4.680 2.319 1.017 1.00 98.81 110 ILE A O 1
ATOM 853 N N . SER A 1 111 ? 5.797 2.993 2.826 1.00 98.69 111 SER A N 1
ATOM 854 C CA . SER A 1 111 ? 6.707 3.837 2.046 1.00 98.69 111 SER A CA 1
ATOM 855 C C . SER A 1 111 ? 7.456 3.035 0.986 1.00 98.69 111 SER A C 1
ATOM 857 O O . SER A 1 111 ? 8.097 2.035 1.297 1.00 98.69 111 SER A O 1
ATOM 859 N N . GLY A 1 112 ? 7.396 3.513 -0.257 1.00 98.56 112 GLY A N 1
ATOM 860 C CA . GLY A 1 112 ? 8.028 2.888 -1.416 1.00 98.56 112 GLY A CA 1
ATOM 861 C C . GLY A 1 112 ? 7.230 1.769 -2.082 1.00 98.56 112 GLY A C 1
ATOM 862 O O . GLY A 1 112 ? 7.727 1.165 -3.026 1.00 98.56 112 GLY A O 1
ATOM 863 N N . ASP A 1 113 ? 6.018 1.475 -1.611 1.00 98.75 113 ASP A N 1
ATOM 864 C CA . ASP A 1 113 ? 5.175 0.449 -2.223 1.00 98.75 113 ASP A CA 1
ATOM 865 C C . ASP A 1 113 ? 4.796 0.821 -3.663 1.00 98.75 113 ASP A C 1
ATOM 867 O O . ASP A 1 113 ? 4.525 1.986 -3.963 1.00 98.75 113 ASP A O 1
ATOM 871 N N . THR A 1 114 ? 4.766 -0.175 -4.542 1.00 98.81 114 THR A N 1
ATOM 872 C CA . THR A 1 114 ? 4.316 -0.043 -5.931 1.00 98.81 114 THR A CA 1
ATOM 873 C C . THR A 1 114 ? 2.913 -0.622 -6.071 1.00 98.81 114 THR A C 1
ATOM 875 O O . THR A 1 114 ? 2.411 -1.337 -5.200 1.00 98.81 114 THR A O 1
ATOM 878 N N . THR A 1 115 ? 2.253 -0.378 -7.200 1.00 98.88 115 THR A N 1
ATOM 879 C CA . THR A 1 115 ? 0.965 -1.024 -7.492 1.00 98.88 115 THR A CA 1
ATOM 880 C C . THR A 1 115 ? 1.075 -2.555 -7.456 1.00 98.88 115 THR A C 1
ATOM 882 O O . THR A 1 115 ? 0.160 -3.237 -6.987 1.00 98.88 115 THR A O 1
ATOM 885 N N . ARG A 1 116 ? 2.215 -3.110 -7.890 1.00 98.44 116 ARG A N 1
ATOM 886 C CA . ARG A 1 116 ? 2.476 -4.553 -7.843 1.00 98.44 116 ARG A CA 1
ATOM 887 C C . ARG A 1 116 ? 2.686 -5.056 -6.418 1.00 98.44 116 ARG A C 1
ATOM 889 O O . ARG A 1 116 ? 2.195 -6.129 -6.077 1.00 98.44 116 ARG A O 1
ATOM 896 N N . GLY A 1 117 ? 3.354 -4.281 -5.568 1.00 98.44 117 GLY A N 1
ATOM 897 C CA . GLY A 1 117 ? 3.476 -4.617 -4.154 1.00 98.44 117 GLY A CA 1
ATOM 898 C C . GLY A 1 117 ? 2.104 -4.675 -3.473 1.00 98.44 117 GLY A C 1
ATOM 899 O O . GLY A 1 117 ? 1.792 -5.663 -2.799 1.00 98.44 117 GLY A O 1
ATOM 900 N N . VAL A 1 118 ? 1.250 -3.673 -3.702 1.00 98.69 118 VAL A N 1
ATOM 901 C CA . VAL A 1 118 ? -0.124 -3.665 -3.178 1.00 98.69 118 VAL A CA 1
ATOM 902 C C . VAL A 1 118 ? -0.885 -4.927 -3.585 1.00 98.69 118 VAL A C 1
ATOM 904 O O . VAL A 1 118 ? -1.527 -5.531 -2.727 1.00 98.69 118 VAL A O 1
ATOM 907 N N . LEU A 1 119 ? -0.787 -5.370 -4.846 1.00 98.38 119 LEU A N 1
ATOM 908 C CA . LEU A 1 119 ? -1.430 -6.608 -5.309 1.00 98.38 119 LEU A CA 1
ATOM 909 C C . LEU A 1 119 ? -1.044 -7.829 -4.470 1.00 98.38 119 LEU A C 1
ATOM 911 O O . LEU A 1 119 ? -1.915 -8.617 -4.106 1.00 98.38 119 LEU A O 1
ATOM 915 N N . ILE A 1 120 ? 0.242 -7.973 -4.148 1.00 98.06 120 ILE A N 1
ATOM 916 C CA . ILE A 1 120 ? 0.770 -9.127 -3.407 1.00 98.06 120 ILE A CA 1
ATOM 917 C C . ILE A 1 120 ? 0.188 -9.194 -1.997 1.00 98.06 120 ILE A C 1
ATOM 919 O O . ILE A 1 120 ? -0.150 -10.271 -1.511 1.00 98.06 120 ILE A O 1
ATOM 923 N N . ARG A 1 121 ? 0.052 -8.046 -1.332 1.00 98.19 121 ARG A N 1
ATOM 924 C CA . ARG A 1 121 ? -0.395 -7.988 0.066 1.00 98.19 121 ARG A CA 1
ATOM 925 C C . ARG A 1 121 ? -1.892 -7.727 0.242 1.00 98.19 121 ARG A C 1
ATOM 927 O O . ARG A 1 121 ? -2.378 -7.739 1.372 1.00 98.19 121 ARG A O 1
ATOM 934 N N . LEU A 1 122 ? -2.626 -7.493 -0.849 1.00 98.56 122 LEU A N 1
ATOM 935 C CA . LEU A 1 122 ? -4.023 -7.048 -0.831 1.00 98.56 122 LEU A CA 1
ATOM 936 C C . LEU A 1 122 ? -4.928 -7.975 -0.008 1.00 98.56 122 LEU A C 1
ATOM 938 O O . LEU A 1 122 ? -5.724 -7.506 0.804 1.00 98.56 122 LEU A O 1
ATOM 942 N N . GLN A 1 123 ? -4.795 -9.290 -0.190 1.00 97.81 123 GLN A N 1
ATOM 943 C CA . GLN A 1 123 ? -5.664 -10.253 0.484 1.00 97.81 123 GLN A CA 1
ATOM 944 C C . GLN A 1 123 ? -5.484 -10.219 2.006 1.00 97.81 123 GLN A C 1
ATOM 946 O O . GLN A 1 123 ? -6.459 -10.091 2.743 1.00 97.81 123 GLN A O 1
ATOM 951 N N . GLU A 1 124 ? -4.245 -10.343 2.478 1.00 97.12 124 GLU A N 1
ATOM 952 C CA . GLU A 1 124 ? -3.948 -10.476 3.906 1.00 97.12 124 GLU A CA 1
ATOM 953 C C . GLU A 1 124 ? -4.076 -9.151 4.655 1.00 97.12 124 GLU A C 1
ATOM 955 O O . GLU A 1 124 ? -4.594 -9.112 5.769 1.00 97.12 124 GLU A O 1
ATOM 960 N N . ASP A 1 125 ? -3.614 -8.061 4.048 1.00 98.38 125 ASP A N 1
ATOM 961 C CA . ASP A 1 125 ? -3.468 -6.801 4.766 1.00 98.38 125 ASP A CA 1
ATOM 962 C C . ASP A 1 125 ? -4.730 -5.937 4.684 1.00 98.38 125 ASP A C 1
ATOM 964 O O . ASP A 1 125 ? -4.915 -5.048 5.518 1.00 98.38 125 ASP A O 1
ATOM 968 N N . VAL A 1 126 ? -5.582 -6.165 3.678 1.00 98.69 126 VAL A N 1
ATOM 969 C CA . VAL A 1 126 ? -6.735 -5.307 3.370 1.00 98.69 126 VAL A CA 1
ATOM 970 C C . VAL A 1 126 ? -8.032 -6.101 3.384 1.00 98.69 126 VAL A C 1
ATOM 972 O O . VAL A 1 126 ? -8.895 -5.823 4.212 1.00 98.69 126 VAL A O 1
ATOM 975 N N . LEU A 1 127 ? -8.183 -7.094 2.504 1.00 98.56 127 LEU A N 1
ATOM 976 C CA . LEU A 1 127 ? -9.463 -7.794 2.333 1.00 98.56 127 LEU A CA 1
ATOM 977 C C . LEU A 1 127 ? -9.814 -8.673 3.542 1.00 98.56 127 LEU A C 1
ATOM 979 O O . LEU A 1 127 ? -10.975 -8.754 3.929 1.00 98.56 127 LEU A O 1
ATOM 983 N N . ALA A 1 128 ? -8.825 -9.250 4.230 1.00 98.19 128 ALA A N 1
ATOM 984 C CA . ALA A 1 128 ? -9.054 -10.012 5.463 1.00 98.19 128 ALA A CA 1
ATOM 985 C C . ALA A 1 128 ? -9.715 -9.188 6.592 1.00 98.19 128 ALA A C 1
ATOM 987 O O . ALA A 1 128 ? -10.339 -9.757 7.496 1.00 98.19 128 ALA A O 1
ATOM 988 N N . LEU A 1 129 ? -9.622 -7.852 6.527 1.00 98.44 129 LEU A N 1
ATOM 989 C CA . LEU A 1 129 ? -10.289 -6.948 7.463 1.00 98.44 129 LEU A CA 1
ATOM 990 C C . LEU A 1 129 ? -11.797 -6.844 7.222 1.00 98.44 129 LEU A C 1
ATOM 992 O O . LEU A 1 129 ? -12.476 -6.294 8.084 1.00 98.44 129 LEU A O 1
ATOM 996 N N . GLN A 1 130 ? -12.324 -7.341 6.097 1.00 98.19 130 GLN A N 1
ATOM 997 C CA . GLN A 1 130 ? -13.700 -7.091 5.649 1.00 98.19 130 GLN A CA 1
ATOM 998 C C . GLN A 1 130 ? -14.010 -5.582 5.674 1.00 98.19 130 GLN A C 1
ATOM 1000 O O . GLN A 1 130 ? -14.817 -5.114 6.486 1.00 98.19 130 GLN A O 1
ATOM 1005 N N . PRO A 1 131 ? -13.272 -4.783 4.882 1.00 98.31 131 PRO A N 1
ATOM 1006 C CA . PRO A 1 131 ? -13.318 -3.334 4.986 1.00 98.31 131 PRO A CA 1
ATOM 1007 C C . PRO A 1 131 ? -14.692 -2.790 4.588 1.00 98.31 131 PRO A C 1
ATOM 1009 O O . PRO A 1 131 ? -15.299 -3.245 3.624 1.00 98.31 131 PRO A O 1
ATOM 1012 N N . LYS A 1 132 ? -15.153 -1.744 5.282 1.00 97.12 132 LYS A N 1
ATOM 1013 C CA . LYS A 1 132 ? -16.383 -1.020 4.893 1.00 97.12 132 LYS A CA 1
ATOM 1014 C C . LYS A 1 132 ? -16.191 -0.150 3.648 1.00 97.12 132 LYS A C 1
ATOM 1016 O O . LYS A 1 132 ? -17.158 0.288 3.037 1.00 97.12 132 LYS A O 1
ATOM 1021 N N . GLY A 1 133 ? -14.939 0.134 3.311 1.00 97.88 133 GLY A N 1
ATOM 1022 C CA . GLY A 1 133 ? -14.524 0.904 2.149 1.00 97.88 133 GLY A CA 1
ATOM 1023 C C . GLY A 1 133 ? -13.003 0.954 2.066 1.00 97.88 133 GLY A C 1
ATOM 1024 O O . GLY A 1 133 ? -12.309 0.660 3.046 1.00 97.88 133 GLY A O 1
ATOM 1025 N N . ILE A 1 134 ? -12.486 1.331 0.898 1.00 98.62 134 ILE A N 1
ATOM 1026 C CA . ILE A 1 134 ? -11.048 1.458 0.644 1.00 98.62 134 ILE A CA 1
ATOM 1027 C C . ILE A 1 134 ? -10.785 2.813 -0.018 1.00 98.62 134 ILE A C 1
ATOM 1029 O O . ILE A 1 134 ? -11.328 3.103 -1.081 1.00 98.62 134 ILE A O 1
ATOM 1033 N N . VAL A 1 135 ? -9.928 3.622 0.603 1.00 98.00 135 VAL A N 1
ATOM 1034 C CA . VAL A 1 135 ? -9.315 4.814 0.007 1.00 98.00 135 VAL A CA 1
ATOM 1035 C C . VAL A 1 135 ? -7.962 4.386 -0.551 1.00 98.00 135 VAL A C 1
ATOM 1037 O O . VAL A 1 135 ? -7.094 3.975 0.217 1.00 98.00 135 VAL A O 1
ATOM 1040 N N . LEU A 1 136 ? -7.792 4.437 -1.874 1.00 98.62 136 LEU A N 1
ATOM 1041 C CA . LEU A 1 136 ? -6.599 3.944 -2.565 1.00 98.62 136 LEU A CA 1
ATOM 1042 C C . LEU A 1 136 ? -5.829 5.091 -3.225 1.00 98.62 136 LEU A C 1
ATOM 1044 O O . LEU A 1 136 ? -6.378 5.789 -4.075 1.00 98.62 136 LEU A O 1
ATOM 1048 N N . LEU A 1 137 ? -4.550 5.228 -2.874 1.00 98.62 137 LEU A N 1
ATOM 1049 C CA . LEU A 1 137 ? -3.595 6.115 -3.538 1.00 98.62 137 LEU A CA 1
ATOM 1050 C C . LEU A 1 137 ? -2.262 5.380 -3.719 1.00 98.62 137 LEU A C 1
ATOM 1052 O O . LEU A 1 137 ? -1.577 5.091 -2.743 1.00 98.62 137 LEU A O 1
ATOM 1056 N N . ILE A 1 138 ? -1.912 5.044 -4.959 1.00 98.75 138 ILE A N 1
ATOM 1057 C CA . ILE A 1 138 ? -0.704 4.279 -5.290 1.00 98.75 138 ILE A CA 1
ATOM 1058 C C . ILE A 1 138 ? -0.274 4.588 -6.729 1.00 98.75 138 ILE A C 1
ATOM 1060 O O . ILE A 1 138 ? -1.113 4.955 -7.553 1.00 98.75 138 ILE A O 1
ATOM 1064 N N . GLY A 1 139 ? 1.009 4.412 -7.042 1.00 98.56 139 GLY A N 1
ATOM 1065 C CA . GLY A 1 139 ? 1.522 4.472 -8.417 1.00 98.56 139 GLY A CA 1
ATOM 1066 C C . GLY A 1 139 ? 2.749 5.359 -8.602 1.00 98.56 139 GLY A C 1
ATOM 1067 O O . GLY A 1 139 ? 3.468 5.199 -9.583 1.00 98.56 139 GLY A O 1
ATOM 1068 N N . THR A 1 140 ? 3.036 6.275 -7.670 1.00 98.69 140 THR A N 1
ATOM 1069 C CA . THR A 1 140 ? 4.183 7.188 -7.829 1.00 98.69 140 THR A CA 1
ATOM 1070 C C . THR A 1 140 ? 5.519 6.443 -7.820 1.00 98.69 140 THR A C 1
ATOM 1072 O O . THR A 1 140 ? 6.426 6.807 -8.563 1.00 98.69 140 THR A O 1
ATOM 1075 N N . ASN A 1 141 ? 5.628 5.374 -7.023 1.00 98.75 141 ASN A N 1
ATOM 1076 C CA . ASN A 1 141 ? 6.845 4.567 -6.939 1.00 98.75 141 ASN A CA 1
ATOM 1077 C C . ASN A 1 141 ? 7.023 3.663 -8.162 1.00 98.75 141 ASN A C 1
ATOM 1079 O O . ASN A 1 141 ? 8.154 3.347 -8.505 1.00 98.75 141 ASN A O 1
ATOM 1083 N N . ASP A 1 142 ? 5.938 3.269 -8.838 1.00 98.75 142 ASP A N 1
ATOM 1084 C CA . ASP A 1 142 ? 6.024 2.559 -10.116 1.00 98.75 142 ASP A CA 1
ATOM 1085 C C . ASP A 1 142 ? 6.760 3.422 -11.148 1.00 98.75 142 ASP A C 1
ATOM 1087 O O . ASP A 1 142 ? 7.664 2.933 -11.818 1.00 98.75 142 ASP A O 1
ATOM 1091 N N . LEU A 1 143 ? 6.418 4.713 -11.226 1.00 98.56 143 LEU A N 1
ATOM 1092 C CA . LEU A 1 143 ? 7.067 5.665 -12.133 1.00 98.56 143 LEU A CA 1
ATOM 1093 C C . LEU A 1 143 ? 8.516 5.962 -11.725 1.00 98.56 143 LEU A C 1
ATOM 1095 O O . LEU A 1 143 ? 9.386 6.054 -12.586 1.00 98.56 143 LEU A O 1
ATOM 1099 N N . GLU A 1 144 ? 8.788 6.091 -10.423 1.00 98.31 144 GLU A N 1
ATOM 1100 C CA . GLU A 1 144 ? 10.152 6.269 -9.902 1.00 98.31 144 GLU A CA 1
ATOM 1101 C C . GLU A 1 144 ? 11.050 5.066 -10.239 1.00 98.31 144 GLU A C 1
ATOM 1103 O O . GLU A 1 144 ? 12.201 5.240 -10.625 1.00 98.31 144 GLU A O 1
ATOM 1108 N N . GLU A 1 145 ? 10.500 3.850 -10.190 1.00 98.25 145 GLU A N 1
ATOM 1109 C CA . GLU A 1 145 ? 11.151 2.606 -10.626 1.00 98.25 145 GLU A CA 1
ATOM 1110 C C . GLU A 1 145 ? 11.046 2.369 -12.149 1.00 98.25 145 GLU A C 1
ATOM 1112 O O . GLU A 1 145 ? 11.200 1.244 -12.625 1.00 98.25 145 GLU A O 1
ATOM 1117 N N . GLN A 1 146 ? 10.786 3.425 -12.927 1.00 98.25 146 GLN A N 1
ATOM 1118 C CA . GLN A 1 146 ? 10.802 3.433 -14.395 1.00 98.25 146 GLN A CA 1
ATOM 1119 C C . GLN A 1 146 ? 9.740 2.549 -15.077 1.00 98.25 146 GLN A C 1
ATOM 1121 O O . GLN A 1 146 ? 9.866 2.224 -16.260 1.00 98.25 146 GLN A O 1
ATOM 1126 N N . ALA A 1 147 ? 8.663 2.179 -14.381 1.00 98.31 147 ALA A N 1
ATOM 1127 C CA . ALA A 1 147 ? 7.506 1.564 -15.021 1.00 98.31 147 ALA A CA 1
ATOM 1128 C C . ALA A 1 147 ? 6.754 2.574 -15.893 1.00 98.31 147 ALA A C 1
ATOM 1130 O O . ALA A 1 147 ? 6.711 3.772 -15.608 1.00 98.31 147 ALA A O 1
ATOM 1131 N N . THR A 1 148 ? 6.070 2.078 -16.922 1.00 98.56 148 THR A N 1
ATOM 1132 C CA . THR A 1 148 ? 5.165 2.923 -17.703 1.00 98.56 148 THR A CA 1
ATOM 1133 C C . THR A 1 148 ? 3.864 3.195 -16.934 1.00 98.56 148 THR A C 1
ATOM 1135 O O . THR A 1 148 ? 3.412 2.333 -16.164 1.00 98.56 148 THR A O 1
ATOM 1138 N N . PRO A 1 149 ? 3.192 4.338 -17.167 1.00 98.50 149 PRO A N 1
ATOM 1139 C CA . PRO A 1 149 ? 1.863 4.599 -16.612 1.00 98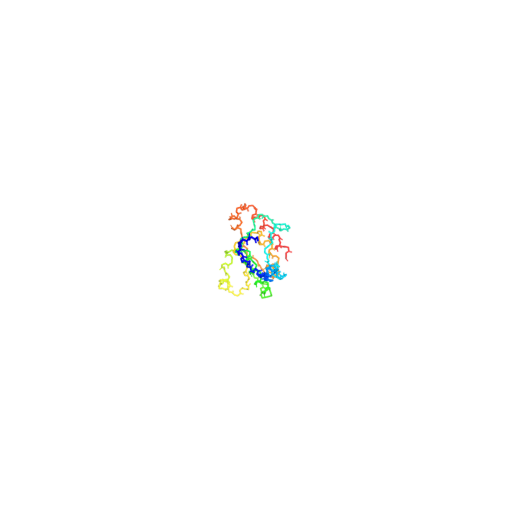.50 149 PRO A CA 1
ATOM 1140 C C . PRO A 1 149 ? 0.849 3.484 -16.913 1.00 98.50 149 PRO A C 1
ATOM 1142 O O . PRO A 1 149 ? 0.020 3.151 -16.067 1.00 98.50 149 PRO A O 1
ATOM 1145 N N . GLU A 1 150 ? 0.936 2.850 -18.084 1.00 98.69 150 GLU A N 1
ATOM 1146 C CA . GLU A 1 150 ? 0.069 1.740 -18.490 1.00 98.69 150 GLU A CA 1
ATOM 1147 C C . GLU A 1 150 ? 0.275 0.504 -17.612 1.00 98.69 150 GLU A C 1
ATOM 1149 O O . GLU A 1 150 ? -0.692 -0.190 -17.295 1.00 98.69 150 GLU A O 1
ATOM 1154 N N . THR A 1 151 ? 1.512 0.248 -17.180 1.00 98.62 151 THR A N 1
ATOM 1155 C CA . THR A 1 151 ? 1.844 -0.863 -16.277 1.00 98.62 151 THR A CA 1
ATOM 1156 C C . THR A 1 151 ? 1.209 -0.643 -14.904 1.00 98.62 151 THR A C 1
ATOM 1158 O O . THR A 1 151 ? 0.502 -1.520 -14.397 1.00 98.62 151 THR A O 1
ATOM 1161 N N . ALA A 1 152 ? 1.369 0.559 -14.340 1.00 98.50 152 ALA A N 1
ATOM 1162 C CA . ALA A 1 152 ? 0.726 0.941 -13.083 1.00 98.50 152 ALA A CA 1
ATOM 1163 C C . ALA A 1 152 ? -0.811 0.874 -13.188 1.00 98.50 152 ALA A C 1
ATOM 1165 O O . ALA A 1 152 ? -1.486 0.313 -12.321 1.00 98.50 152 ALA A O 1
ATOM 1166 N N . ALA A 1 153 ? -1.381 1.372 -14.290 1.00 98.62 153 ALA A N 1
ATOM 1167 C CA . ALA A 1 153 ? -2.818 1.327 -14.543 1.00 98.62 153 ALA A CA 1
ATOM 1168 C C . ALA A 1 153 ? -3.348 -0.109 -14.715 1.00 98.62 153 ALA A C 1
ATOM 1170 O O . ALA A 1 153 ? -4.458 -0.415 -14.273 1.00 98.62 153 ALA A O 1
ATOM 1171 N N . ALA A 1 154 ? -2.581 -1.010 -15.334 1.00 98.81 154 ALA A N 1
ATOM 1172 C CA . ALA A 1 154 ? -2.946 -2.418 -15.467 1.00 98.81 154 ALA A CA 1
ATOM 1173 C C . ALA A 1 154 ? -3.017 -3.111 -14.099 1.00 98.81 154 ALA A C 1
ATOM 1175 O O . ALA A 1 154 ? -4.007 -3.782 -13.799 1.00 98.81 154 ALA A O 1
ATOM 1176 N N . ASN A 1 155 ? -2.033 -2.881 -13.230 1.00 98.75 155 ASN A N 1
ATOM 1177 C CA . ASN A 1 155 ? -2.071 -3.388 -11.859 1.00 98.75 155 ASN A CA 1
ATOM 1178 C C . ASN A 1 155 ? -3.227 -2.783 -11.059 1.00 98.75 155 ASN A C 1
ATOM 1180 O O . ASN A 1 155 ? -3.917 -3.507 -10.344 1.00 98.75 155 ASN A O 1
ATOM 1184 N N . LEU A 1 156 ? -3.514 -1.488 -11.226 1.00 98.62 156 LEU A N 1
ATOM 1185 C CA . LEU A 1 156 ? -4.675 -0.859 -10.598 1.00 98.62 156 LEU A CA 1
ATOM 1186 C C . LEU A 1 156 ? -5.986 -1.540 -11.018 1.00 98.62 156 LEU A C 1
ATOM 1188 O O . LEU A 1 156 ? -6.833 -1.810 -10.169 1.00 98.62 156 LEU A O 1
ATOM 1192 N N . LYS A 1 157 ? -6.146 -1.904 -12.298 1.00 98.75 157 LYS A N 1
ATOM 1193 C CA . LYS A 1 157 ? -7.308 -2.686 -12.761 1.00 98.75 157 LYS A CA 1
ATOM 1194 C C . LYS A 1 157 ? -7.399 -4.041 -12.057 1.00 98.75 157 LYS A C 1
ATOM 1196 O O . LYS A 1 157 ? -8.500 -4.444 -11.686 1.00 98.75 157 LYS A O 1
ATOM 1201 N N . LEU A 1 158 ? -6.274 -4.724 -11.834 1.00 98.75 158 LEU A N 1
ATOM 1202 C CA . LEU A 1 158 ? -6.237 -5.986 -11.087 1.00 98.75 158 LEU A CA 1
ATOM 1203 C C . LEU A 1 158 ? -6.622 -5.794 -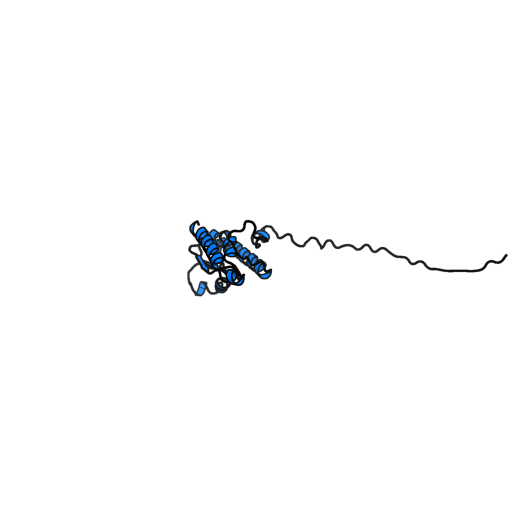9.612 1.00 98.75 158 LEU A C 1
ATOM 1205 O O . LEU A 1 158 ? -7.420 -6.577 -9.096 1.00 98.75 158 LEU A O 1
ATOM 1209 N N . ILE A 1 159 ? -6.126 -4.734 -8.960 1.00 98.75 159 ILE A N 1
ATOM 1210 C CA . ILE A 1 159 ? -6.480 -4.378 -7.574 1.00 98.75 159 ILE A CA 1
ATOM 1211 C C . ILE A 1 159 ? -7.989 -4.144 -7.478 1.00 98.75 159 ILE A C 1
ATOM 1213 O O . ILE A 1 159 ? -8.668 -4.759 -6.658 1.00 98.75 159 ILE A O 1
ATOM 1217 N N . LEU A 1 160 ? -8.535 -3.303 -8.359 1.00 98.62 160 LEU A N 1
ATOM 1218 C CA . LEU A 1 160 ? -9.964 -2.993 -8.392 1.00 98.62 160 LEU A CA 1
ATOM 1219 C C . LEU A 1 160 ? -10.812 -4.235 -8.683 1.00 98.62 160 LEU A C 1
ATOM 1221 O O . LEU A 1 160 ? -11.871 -4.410 -8.084 1.00 98.62 160 LEU A O 1
ATOM 1225 N N . ALA A 1 161 ? -10.355 -5.116 -9.574 1.00 98.56 161 ALA A N 1
ATOM 1226 C CA . ALA A 1 161 ? -11.042 -6.368 -9.863 1.00 98.56 161 ALA A CA 1
ATOM 1227 C C . ALA A 1 161 ? -11.049 -7.314 -8.653 1.00 98.56 161 ALA A C 1
ATOM 1229 O O . ALA A 1 161 ? -12.062 -7.961 -8.407 1.00 98.56 161 ALA A O 1
ATOM 1230 N N . ALA A 1 162 ? -9.955 -7.393 -7.892 1.00 98.25 162 ALA A N 1
ATOM 1231 C CA . ALA A 1 162 ? -9.900 -8.178 -6.661 1.00 98.25 162 ALA A CA 1
ATOM 1232 C C . ALA A 1 162 ? -10.823 -7.606 -5.575 1.00 98.25 162 ALA A C 1
ATOM 1234 O O . ALA A 1 162 ? -11.584 -8.363 -4.983 1.00 98.25 162 ALA A O 1
ATOM 1235 N N . ILE A 1 163 ? -10.826 -6.281 -5.385 1.00 97.94 163 ILE A N 1
ATOM 1236 C CA . ILE A 1 163 ? -11.717 -5.600 -4.431 1.00 97.94 163 ILE A CA 1
ATOM 1237 C C . ILE A 1 163 ? -13.192 -5.840 -4.778 1.00 97.94 163 ILE A C 1
ATOM 1239 O O . ILE A 1 163 ? -13.982 -6.101 -3.887 1.00 97.94 163 ILE A O 1
ATOM 1243 N N . ARG A 1 164 ? -13.576 -5.790 -6.062 1.00 97.31 164 ARG A N 1
ATOM 1244 C CA . ARG A 1 164 ? -14.972 -6.002 -6.498 1.00 97.31 164 ARG A CA 1
ATOM 1245 C C . ARG A 1 164 ? -15.480 -7.435 -6.337 1.00 97.31 164 ARG A C 1
ATOM 1247 O O . ARG A 1 164 ? -16.687 -7.640 -6.382 1.00 97.31 164 ARG A O 1
ATOM 1254 N N . ARG A 1 165 ? -14.581 -8.420 -6.263 1.00 96.56 165 ARG A N 1
ATOM 1255 C CA . ARG A 1 165 ? -14.941 -9.837 -6.083 1.00 96.56 165 ARG A CA 1
ATOM 1256 C C . ARG A 1 165 ? -15.066 -10.242 -4.613 1.00 96.56 165 ARG A C 1
ATOM 1258 O O . ARG A 1 165 ? -15.540 -11.346 -4.360 1.00 96.56 165 ARG A O 1
ATOM 1265 N N . HIS A 1 166 ? -14.568 -9.413 -3.699 1.00 92.56 166 HIS A N 1
ATOM 1266 C CA . HIS A 1 166 ? -14.658 -9.615 -2.257 1.00 92.56 166 HIS A CA 1
ATOM 1267 C C . HIS A 1 166 ? -16.013 -9.137 -1.739 1.00 92.56 166 HIS A C 1
ATOM 1269 O O . HIS A 1 166 ? -16.580 -9.861 -0.894 1.00 92.56 166 HIS A O 1
#

pLDDT: mean 86.24, std 20.94, range [37.22, 98.88]

Foldseek 3Di:
DDDDDDDDDDDDDDDDDDPPPDPPPPPPDDDDPLLVVQFDDPDCPPADADADDDPDPVQRVQSSVLLSVQLVCLVVLAQAAEEAEEPVLVVCPVPVCVVDPPGRYDRHYYHLGALSNCRRCVVRRPVSSVYPHYRDDHHPSRVVSVHDPVRSVVSVVVSVVVVVVD

Radius of gyration: 29.29 Å; chains: 1; bounding box: 112×57×38 Å

Secondary structure (DSSP, 8-state):
----------------------GGGG-S----HHHHTTSPPSS-TT-SS-S-----HHHHHHHHHHHHHHHTTHHHHTT-EEEEESHHHHHGGGTHHHHSTT--EEEEE-TT--HHHHHHHHHHHTGGG--SEEEEE--HHHHHTT--HHHHHHHHHHHHHHHHH-

Sequence (166 aa):
MRFPLCYRVLAAVVSAAAFNFSSELRAADRATPAAARFALPATDEGLPGAGPLRRYDWFQRLWSERRRGWAARLEQDRGALVWLGDSITQGWGGTLAAAFPGVKMANRGISGDTTRGVLIRLQEDVLALQPKGIVLLIGTNDLEEQATPETAAANLKLILAAIRRH